Protein AF-A0A7S4NEQ0-F1 (afdb_monomer_lite)

InterPro domains:
  IPR040661 Leucine zipper with capping helix domain [PF18517] (72-124)

Foldseek 3Di:
DVVVVVVVVVVVVVVVVVVVVVVVVVVVVVCVVVDCPPCPSVVVVVVVVVVVVVVVVVVVVCVVCVVVDVVVVVVVVVVVVVVLVVQVVVLVVLVVQLCCCVPPVVDDS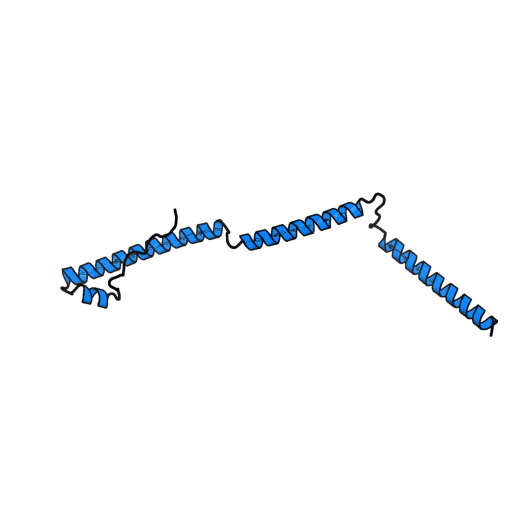VVSCVVSVHDPPDDRDDPPPDD

Structure (mmCIF, N/CA/C/O backbone):
data_AF-A0A7S4NEQ0-F1
#
_entry.id   AF-A0A7S4NEQ0-F1
#
loop_
_atom_site.group_PDB
_atom_site.id
_atom_site.type_symbol
_atom_site.label_atom_id
_atom_site.label_alt_id
_atom_site.label_comp_id
_atom_site.label_asym_id
_atom_site.label_entity_id
_atom_site.label_seq_id
_atom_site.pdbx_PDB_ins_code
_atom_site.Cartn_x
_atom_site.Cartn_y
_atom_site.Cartn_z
_atom_site.occupancy
_atom_site.B_iso_or_equiv
_atom_site.auth_seq_id
_atom_site.auth_comp_id
_atom_site.auth_asym_id
_atom_site.auth_atom_id
_atom_site.pdbx_PDB_model_num
ATOM 1 N N . MET A 1 1 ? 36.476 -29.751 -65.626 1.00 62.59 1 MET A N 1
ATOM 2 C CA . MET A 1 1 ? 36.345 -29.580 -64.156 1.00 62.59 1 MET A CA 1
ATOM 3 C C . MET A 1 1 ? 36.808 -28.211 -63.656 1.00 62.59 1 MET A C 1
ATOM 5 O O . MET A 1 1 ? 36.071 -27.602 -62.896 1.00 62.59 1 MET A O 1
ATOM 9 N N . MET A 1 2 ? 37.981 -27.706 -64.058 1.00 75.69 2 MET A N 1
ATOM 10 C CA . MET A 1 2 ? 38.506 -26.412 -63.577 1.00 75.69 2 MET A CA 1
ATOM 11 C C . MET A 1 2 ? 37.661 -25.198 -64.016 1.00 75.69 2 MET A C 1
ATOM 13 O O . MET A 1 2 ? 37.440 -24.289 -63.227 1.00 75.69 2 MET A O 1
ATOM 17 N N . GLN A 1 3 ? 37.116 -25.234 -65.233 1.00 81.44 3 GLN A N 1
ATOM 18 C CA . GLN A 1 3 ? 36.301 -24.159 -65.816 1.00 81.44 3 GLN A CA 1
ATOM 19 C C . GLN A 1 3 ? 34.911 -24.041 -65.167 1.00 81.44 3 GLN A C 1
ATOM 21 O O . GLN A 1 3 ? 34.500 -22.953 -64.792 1.00 81.44 3 GLN A O 1
ATOM 26 N N . ILE A 1 4 ? 34.259 -25.177 -64.893 1.00 84.75 4 ILE A N 1
ATOM 27 C CA . ILE A 1 4 ? 32.988 -25.235 -64.147 1.00 84.75 4 ILE A CA 1
ATOM 28 C C . ILE A 1 4 ? 33.167 -24.682 -62.728 1.00 84.75 4 ILE A C 1
ATOM 30 O O . ILE A 1 4 ? 32.344 -23.908 -62.254 1.00 84.75 4 ILE A O 1
ATOM 34 N N . LYS A 1 5 ? 34.267 -25.041 -62.048 1.00 88.69 5 LYS A N 1
ATOM 35 C CA . LYS A 1 5 ? 34.585 -24.479 -60.727 1.00 88.69 5 LYS A CA 1
ATOM 36 C C . LYS A 1 5 ? 34.811 -22.968 -60.797 1.00 88.69 5 LYS A C 1
ATOM 38 O O . LYS A 1 5 ? 34.340 -22.259 -59.919 1.00 88.69 5 LYS A O 1
ATOM 43 N N . HIS A 1 6 ? 35.492 -22.485 -61.837 1.00 88.50 6 HIS A N 1
ATOM 44 C CA . HIS A 1 6 ? 35.713 -21.056 -62.054 1.00 88.50 6 HIS A CA 1
ATOM 45 C C . HIS A 1 6 ? 34.391 -20.294 -62.263 1.00 88.50 6 HIS A C 1
ATOM 47 O O . HIS A 1 6 ? 34.145 -19.297 -61.587 1.00 88.50 6 HIS A O 1
ATOM 53 N N . GLU A 1 7 ? 33.497 -20.805 -63.109 1.00 89.62 7 GLU A N 1
ATOM 54 C CA . GLU A 1 7 ? 32.165 -20.225 -63.336 1.00 89.62 7 GLU A CA 1
ATOM 55 C C . GLU A 1 7 ? 31.299 -20.238 -62.069 1.00 89.62 7 GLU A C 1
ATOM 57 O O . GLU A 1 7 ? 30.683 -19.229 -61.731 1.00 89.62 7 GLU A O 1
ATOM 62 N N . GLN A 1 8 ? 31.318 -21.335 -61.304 1.00 90.38 8 GLN A N 1
ATOM 63 C CA . GLN A 1 8 ? 30.637 -21.420 -60.008 1.00 90.38 8 GLN A CA 1
ATOM 64 C C . GLN A 1 8 ? 31.179 -20.396 -59.004 1.00 90.38 8 GLN A C 1
ATOM 66 O O . GLN A 1 8 ? 30.399 -19.752 -58.303 1.00 90.38 8 GLN A O 1
ATOM 71 N N . THR A 1 9 ? 32.501 -20.205 -58.943 1.00 89.25 9 THR A N 1
ATOM 72 C CA . THR A 1 9 ? 33.096 -19.181 -58.073 1.00 89.25 9 THR A CA 1
ATOM 73 C C . THR A 1 9 ? 32.737 -17.763 -58.509 1.00 89.25 9 THR A C 1
ATOM 75 O O . THR A 1 9 ? 32.478 -16.929 -57.648 1.00 89.25 9 THR A O 1
ATOM 78 N N . LEU A 1 10 ? 32.656 -17.482 -59.814 1.00 91.75 10 LEU A N 1
ATOM 79 C CA . LEU A 1 10 ? 32.226 -16.174 -60.318 1.00 91.75 10 LEU A CA 1
ATOM 80 C C . LEU A 1 10 ? 30.758 -15.890 -59.982 1.00 91.75 10 LEU A C 1
ATOM 82 O O . LEU A 1 10 ? 30.448 -14.805 -59.497 1.00 91.75 10 LEU A O 1
ATOM 86 N N . ALA A 1 11 ? 29.874 -16.875 -60.159 1.00 91.56 11 ALA A N 1
ATOM 87 C CA . ALA A 1 11 ? 28.466 -16.753 -59.789 1.00 91.56 11 ALA A CA 1
ATOM 88 C C . ALA A 1 11 ? 28.285 -16.513 -58.279 1.00 91.56 11 ALA A C 1
ATOM 90 O O . ALA A 1 11 ? 27.499 -15.659 -57.874 1.00 91.56 11 ALA A O 1
ATOM 91 N N . ALA A 1 12 ? 29.056 -17.215 -57.443 1.00 92.56 12 ALA A N 1
ATOM 92 C CA . ALA A 1 12 ? 29.039 -17.018 -55.996 1.00 92.56 12 ALA A CA 1
ATOM 93 C C . ALA A 1 12 ? 29.573 -15.637 -55.581 1.00 92.56 12 ALA A C 1
ATOM 95 O O . ALA A 1 12 ? 29.020 -15.015 -54.678 1.00 92.56 12 ALA A O 1
ATOM 96 N N . ILE A 1 13 ? 30.625 -15.136 -56.239 1.00 92.88 13 ILE A N 1
ATOM 97 C CA . ILE A 1 13 ? 31.140 -13.779 -56.009 1.00 92.88 13 ILE A CA 1
ATOM 98 C C . ILE A 1 13 ? 30.062 -12.740 -56.330 1.00 92.88 13 ILE A C 1
ATOM 100 O O . ILE A 1 13 ? 29.901 -11.784 -55.574 1.00 92.88 13 ILE A O 1
ATOM 104 N N . GLU A 1 14 ? 29.315 -12.922 -57.417 1.00 93.00 14 GLU A N 1
ATOM 105 C CA . GLU A 1 14 ? 28.288 -11.965 -57.828 1.00 93.00 14 GLU A CA 1
ATOM 106 C C . GLU A 1 14 ? 27.075 -11.964 -56.882 1.00 93.00 14 GLU A C 1
ATOM 108 O O . GLU A 1 14 ? 26.622 -10.898 -56.464 1.00 93.00 14 GLU A O 1
ATOM 113 N N . ASP A 1 15 ? 26.623 -13.140 -56.437 1.00 93.75 15 ASP A N 1
ATOM 114 C CA . ASP A 1 15 ? 25.592 -13.270 -55.395 1.00 93.75 15 ASP A CA 1
ATOM 115 C C . ASP A 1 15 ? 26.037 -12.641 -54.061 1.00 93.75 15 ASP A C 1
ATOM 117 O O . ASP A 1 15 ? 25.298 -11.877 -53.434 1.00 93.75 15 ASP A O 1
ATOM 121 N N . LEU A 1 16 ? 27.282 -12.893 -53.640 1.00 94.25 16 LEU A N 1
ATOM 122 C CA . LEU A 1 16 ? 27.837 -12.308 -52.419 1.00 94.25 16 LEU A CA 1
ATOM 123 C C . LEU A 1 16 ? 27.969 -10.785 -52.511 1.00 94.25 16 LEU A C 1
ATOM 125 O O . LEU A 1 16 ? 27.674 -10.104 -51.531 1.00 94.25 16 LEU A O 1
ATOM 129 N N . LYS A 1 17 ? 28.352 -10.226 -53.664 1.00 95.12 17 LYS A N 1
ATOM 130 C CA . LYS A 1 17 ? 28.351 -8.768 -53.873 1.00 95.12 17 LYS A CA 1
ATOM 131 C C . LYS A 1 17 ? 26.950 -8.184 -53.728 1.00 95.12 17 LYS A C 1
ATOM 133 O O . LYS A 1 17 ? 26.801 -7.165 -53.056 1.00 95.12 17 LYS A O 1
ATOM 138 N N . GLY A 1 18 ? 25.940 -8.839 -54.306 1.00 94.00 18 GLY A N 1
ATOM 139 C CA . GLY A 1 18 ? 24.539 -8.441 -54.155 1.00 94.00 18 GLY A CA 1
ATOM 140 C C . GLY A 1 18 ? 24.117 -8.403 -52.686 1.00 94.00 18 GLY A C 1
ATOM 141 O O . GLY A 1 18 ? 23.610 -7.389 -52.207 1.00 94.00 18 GLY A O 1
ATOM 142 N N . LYS A 1 19 ? 24.436 -9.460 -51.931 1.00 94.94 19 LYS A N 1
ATOM 143 C CA . LYS A 1 19 ? 24.162 -9.543 -50.486 1.00 94.94 19 LYS A CA 1
ATOM 144 C C . LYS A 1 19 ? 24.913 -8.493 -49.672 1.00 94.94 19 LYS A C 1
ATOM 146 O O . LYS A 1 19 ? 24.348 -7.933 -48.737 1.00 94.94 19 LYS A O 1
ATOM 151 N N . VAL A 1 20 ? 26.169 -8.201 -50.011 1.00 95.88 20 VAL A N 1
ATOM 152 C CA . VAL A 1 20 ? 26.956 -7.148 -49.348 1.00 95.88 20 VAL A CA 1
ATOM 153 C C . VAL A 1 20 ? 26.362 -5.766 -49.620 1.00 95.88 20 VAL A C 1
ATOM 155 O O . VAL A 1 20 ? 26.272 -4.961 -48.695 1.00 95.88 20 VAL A O 1
ATOM 158 N N . ALA A 1 21 ? 25.925 -5.490 -50.851 1.00 95.19 21 ALA A N 1
ATOM 159 C CA . ALA A 1 21 ? 25.277 -4.230 -51.210 1.00 95.19 21 ALA A CA 1
ATOM 160 C C . ALA A 1 21 ? 23.928 -4.055 -50.495 1.00 95.19 21 ALA A C 1
ATOM 162 O O . ALA A 1 21 ? 23.625 -2.985 -49.971 1.00 95.19 21 ALA A O 1
ATOM 163 N N . GLU A 1 22 ? 23.135 -5.120 -50.404 1.00 94.69 22 GLU A N 1
ATOM 164 C CA . GLU A 1 22 ? 21.882 -5.093 -49.655 1.00 94.69 22 GLU A CA 1
ATOM 165 C C . GLU A 1 22 ? 22.124 -4.909 -48.148 1.00 94.69 22 GLU A C 1
ATOM 167 O O . GLU A 1 22 ? 21.478 -4.084 -47.499 1.00 94.69 22 GLU A O 1
ATOM 172 N N . ALA A 1 23 ? 23.086 -5.639 -47.579 1.00 93.38 23 ALA A N 1
ATOM 173 C CA . ALA A 1 23 ? 23.443 -5.525 -46.170 1.00 93.38 23 ALA A CA 1
ATOM 174 C C . ALA A 1 23 ? 23.991 -4.132 -45.824 1.00 93.38 23 ALA A C 1
ATOM 176 O O . ALA A 1 23 ? 23.669 -3.597 -44.763 1.00 93.38 23 ALA A O 1
ATOM 177 N N . SER A 1 24 ? 24.780 -3.519 -46.710 1.00 92.81 24 SER A N 1
ATOM 178 C CA . SER A 1 24 ? 25.305 -2.168 -46.502 1.00 92.81 24 SER A CA 1
ATOM 179 C C . SER A 1 24 ? 24.206 -1.108 -46.589 1.00 92.81 24 SER A C 1
ATOM 181 O O . SER A 1 24 ? 24.172 -0.216 -45.741 1.00 92.81 24 SER A O 1
ATOM 183 N N . ALA A 1 25 ? 23.256 -1.247 -47.520 1.00 94.00 25 ALA A N 1
ATOM 184 C CA . ALA A 1 25 ? 22.084 -0.377 -47.606 1.00 94.00 25 ALA A CA 1
ATOM 185 C C . ALA A 1 25 ? 21.218 -0.467 -46.338 1.00 94.00 25 ALA A C 1
ATOM 187 O O . ALA A 1 25 ? 20.868 0.557 -45.751 1.00 94.00 25 ALA A O 1
ATOM 188 N N . ARG A 1 26 ? 20.947 -1.687 -45.850 1.00 91.88 26 ARG A N 1
ATOM 189 C CA . ARG A 1 26 ? 20.224 -1.914 -44.585 1.00 91.88 26 ARG A CA 1
ATOM 190 C C . ARG A 1 26 ? 20.969 -1.333 -43.381 1.00 91.88 26 ARG A C 1
ATOM 192 O O . ARG A 1 26 ? 20.347 -0.761 -42.491 1.00 91.88 26 ARG A O 1
ATOM 199 N N . LEU A 1 27 ? 22.297 -1.457 -43.345 1.00 89.56 27 LEU A N 1
ATOM 200 C CA . LEU A 1 27 ? 23.119 -0.887 -42.277 1.00 89.56 27 LEU A CA 1
ATOM 201 C C . LEU A 1 27 ? 23.086 0.646 -42.293 1.00 89.56 27 LEU A C 1
ATOM 203 O O . LEU A 1 27 ? 22.993 1.257 -41.230 1.00 89.56 27 LEU A O 1
ATOM 207 N N . ALA A 1 28 ? 23.165 1.264 -43.472 1.00 88.75 28 ALA A N 1
ATOM 208 C CA . ALA A 1 28 ? 23.070 2.713 -43.622 1.00 88.75 28 ALA A CA 1
ATOM 209 C C . ALA A 1 28 ? 21.703 3.226 -43.149 1.00 88.75 28 ALA A C 1
ATOM 211 O O . ALA A 1 28 ? 21.638 4.180 -42.375 1.00 88.75 28 ALA A O 1
ATOM 212 N N . ASP A 1 29 ? 20.625 2.538 -43.529 1.00 90.88 29 ASP A N 1
ATOM 213 C CA . ASP A 1 29 ? 19.271 2.875 -43.091 1.00 90.88 29 ASP A CA 1
ATOM 214 C C . ASP A 1 29 ? 19.092 2.730 -41.570 1.00 90.88 29 ASP A C 1
ATOM 216 O O . ASP A 1 29 ? 18.560 3.622 -40.916 1.00 90.88 29 ASP A O 1
ATOM 220 N N . ALA A 1 30 ? 19.621 1.658 -40.971 1.00 86.25 30 ALA A N 1
ATOM 221 C CA . ALA A 1 30 ? 19.558 1.439 -39.524 1.00 86.25 30 ALA A CA 1
ATOM 222 C C . ALA A 1 30 ? 20.390 2.447 -38.706 1.00 86.25 30 ALA A C 1
ATOM 224 O O . ALA A 1 30 ? 20.058 2.727 -37.547 1.00 86.25 30 ALA A O 1
ATOM 225 N N . LYS A 1 31 ? 21.482 2.965 -39.286 1.00 86.38 31 LYS A N 1
ATOM 226 C CA . LYS A 1 31 ? 22.342 3.992 -38.677 1.00 86.38 31 LYS A CA 1
ATOM 227 C C . LYS A 1 31 ? 21.736 5.388 -38.747 1.00 86.38 31 LYS A C 1
ATOM 229 O O . LYS A 1 31 ? 22.037 6.197 -37.873 1.00 86.38 31 LYS A O 1
ATOM 234 N N . ARG A 1 32 ? 20.877 5.660 -39.731 1.00 86.31 32 ARG A N 1
ATOM 235 C CA . ARG A 1 32 ? 20.194 6.948 -39.887 1.00 86.31 32 ARG A CA 1
ATOM 236 C C . ARG A 1 32 ? 19.425 7.299 -38.608 1.00 86.31 32 ARG A C 1
ATOM 238 O O . ARG A 1 32 ? 18.590 6.526 -38.140 1.00 86.31 32 ARG A O 1
ATOM 245 N N . GLY A 1 33 ? 19.747 8.440 -37.993 1.00 80.50 33 GLY A N 1
ATOM 246 C CA . GLY A 1 33 ? 19.159 8.861 -36.707 1.00 80.50 33 GLY A CA 1
ATOM 247 C C . GLY A 1 33 ? 19.692 8.119 -35.466 1.00 80.50 33 GLY A C 1
ATOM 248 O O . GLY A 1 33 ? 19.225 8.343 -34.345 1.00 80.50 33 GLY A O 1
ATOM 249 N N . ARG A 1 34 ? 20.686 7.238 -35.638 1.00 83.94 34 ARG A N 1
ATOM 250 C CA . ARG A 1 34 ? 21.496 6.634 -34.563 1.00 83.94 34 ARG A CA 1
ATOM 251 C C . ARG A 1 34 ? 22.967 7.023 -34.643 1.00 83.94 34 ARG A C 1
ATOM 253 O O . ARG A 1 34 ? 23.806 6.340 -34.061 1.00 83.94 34 ARG A O 1
ATOM 260 N N . GLU A 1 35 ? 23.251 8.106 -35.349 1.00 83.00 35 GLU A N 1
ATOM 261 C CA . GLU A 1 35 ? 24.573 8.709 -35.416 1.00 83.00 35 GLU A CA 1
ATOM 262 C C . GLU A 1 35 ? 25.044 9.076 -34.002 1.00 83.00 35 GLU A C 1
ATOM 264 O O . GLU A 1 35 ? 24.280 9.603 -33.189 1.00 83.00 35 GLU A O 1
ATOM 269 N N . ASP A 1 36 ? 26.289 8.722 -33.692 1.00 79.50 36 ASP A N 1
ATOM 270 C CA . ASP A 1 36 ? 26.926 8.984 -32.399 1.00 79.50 36 ASP A CA 1
ATOM 271 C C . ASP A 1 36 ? 28.318 9.585 -32.605 1.00 79.50 36 ASP A C 1
ATOM 273 O O . ASP A 1 36 ? 29.324 9.139 -32.050 1.00 79.50 36 ASP A O 1
ATOM 277 N N . GLU A 1 37 ? 28.385 10.586 -33.478 1.00 70.06 37 GLU A N 1
ATOM 278 C CA . GLU A 1 37 ? 29.593 11.375 -33.679 1.00 70.06 37 GLU A CA 1
ATOM 279 C C . GLU A 1 37 ? 29.831 12.213 -32.414 1.00 70.06 37 GLU A C 1
ATOM 281 O O . GLU A 1 37 ? 29.164 13.214 -32.170 1.00 70.06 37 GLU A O 1
ATOM 286 N N . GLY A 1 38 ? 30.737 11.743 -31.552 1.00 78.19 38 GLY A N 1
ATOM 287 C CA . GLY A 1 38 ? 31.079 12.398 -30.282 1.00 78.19 38 GLY A CA 1
ATOM 288 C C . GLY A 1 38 ? 30.629 11.668 -29.008 1.00 78.19 38 GLY A C 1
ATOM 289 O O . GLY A 1 38 ? 30.887 12.165 -27.912 1.00 78.19 38 GLY A O 1
ATOM 290 N N . GLY A 1 39 ? 30.002 10.488 -29.111 1.00 86.56 39 GLY A N 1
ATOM 291 C CA . GLY A 1 39 ? 29.667 9.640 -27.953 1.00 86.56 39 GLY A CA 1
ATOM 292 C C . GLY A 1 39 ? 28.490 10.132 -27.095 1.00 86.56 39 GLY A C 1
ATOM 293 O O . GLY A 1 39 ? 28.245 9.605 -26.007 1.00 86.56 39 GLY A O 1
ATOM 294 N N . GLU A 1 40 ? 27.759 11.152 -27.542 1.00 86.62 40 GLU A N 1
ATOM 295 C CA . GLU A 1 40 ? 26.602 11.723 -26.844 1.00 86.62 40 GLU A CA 1
ATOM 296 C C . GLU A 1 40 ? 25.440 10.729 -26.710 1.00 86.62 40 GLU A C 1
ATOM 298 O O . GLU A 1 40 ? 24.766 10.683 -25.677 1.00 86.62 40 GLU A O 1
ATOM 303 N N . ARG A 1 41 ? 25.207 9.886 -27.722 1.00 88.25 41 ARG A N 1
ATOM 304 C CA . ARG A 1 41 ? 24.184 8.835 -27.666 1.00 88.25 41 ARG A CA 1
ATOM 305 C C . ARG A 1 41 ? 24.580 7.768 -26.653 1.00 88.25 41 ARG A C 1
ATOM 307 O O . ARG A 1 41 ? 23.729 7.368 -25.858 1.00 88.25 41 ARG A O 1
ATOM 314 N N . ALA A 1 42 ? 25.844 7.342 -26.636 1.00 89.38 42 ALA A N 1
ATOM 315 C CA . ALA A 1 42 ? 26.351 6.405 -25.636 1.00 89.38 42 ALA A CA 1
ATOM 316 C C . ALA A 1 42 ? 26.178 6.943 -24.203 1.00 89.38 42 ALA A C 1
ATOM 318 O O . ALA A 1 42 ? 25.658 6.230 -23.344 1.00 89.38 42 ALA A O 1
ATOM 319 N N . LYS A 1 43 ? 26.507 8.221 -23.956 1.00 90.81 43 LYS A N 1
ATOM 320 C CA . LYS A 1 43 ? 26.283 8.874 -22.651 1.00 90.81 43 LYS A CA 1
ATOM 321 C C . LYS A 1 43 ? 24.803 8.914 -22.265 1.00 90.81 43 LYS A C 1
ATOM 323 O O . LYS A 1 43 ? 24.457 8.570 -21.137 1.00 90.81 43 LYS A O 1
ATOM 328 N N . LYS A 1 44 ? 23.914 9.290 -23.193 1.00 90.88 44 LYS A N 1
ATOM 329 C CA . LYS A 1 44 ? 22.460 9.316 -22.949 1.00 90.88 44 LYS A CA 1
ATOM 330 C C . LYS A 1 44 ? 21.904 7.928 -22.639 1.00 90.88 44 LYS A C 1
ATOM 332 O O . LYS A 1 44 ? 21.072 7.804 -21.748 1.00 90.88 44 LYS A O 1
ATOM 337 N N . LEU A 1 45 ? 22.370 6.890 -23.335 1.00 92.12 45 LEU A N 1
ATOM 338 C CA . LEU A 1 45 ? 21.974 5.505 -23.064 1.00 92.12 45 LEU A CA 1
ATOM 339 C C . LEU A 1 45 ? 22.470 5.025 -21.696 1.00 92.12 45 LEU A C 1
ATOM 341 O O . LEU A 1 45 ? 21.707 4.384 -20.977 1.00 92.12 45 LEU A O 1
ATOM 345 N N . ALA A 1 46 ? 23.701 5.373 -21.313 1.00 94.31 46 ALA A N 1
ATOM 346 C CA . ALA A 1 46 ? 24.222 5.072 -19.982 1.00 94.31 46 ALA A CA 1
ATOM 347 C C . ALA A 1 46 ? 23.393 5.765 -18.888 1.00 94.31 46 ALA A C 1
ATOM 349 O O . ALA A 1 46 ? 22.952 5.109 -17.947 1.00 94.31 46 ALA A O 1
ATOM 350 N N . ARG A 1 47 ? 23.088 7.060 -19.059 1.00 94.69 47 ARG A N 1
ATOM 351 C CA . ARG A 1 47 ? 22.252 7.810 -18.111 1.00 94.69 47 ARG A CA 1
ATOM 352 C C . ARG A 1 47 ? 20.823 7.275 -18.042 1.00 94.69 47 ARG A C 1
ATOM 354 O O . ARG A 1 47 ? 20.248 7.216 -16.964 1.00 94.69 47 ARG A O 1
ATOM 361 N N . LEU A 1 48 ? 20.246 6.863 -19.172 1.00 95.50 48 LEU A N 1
ATOM 362 C CA . LEU A 1 48 ? 18.930 6.222 -19.206 1.00 95.50 48 LEU A CA 1
ATOM 363 C C . LEU A 1 48 ? 18.935 4.904 -18.418 1.00 95.50 48 LEU A C 1
ATOM 365 O O . LEU A 1 48 ? 17.996 4.637 -17.673 1.00 95.50 48 LEU A O 1
ATOM 369 N N . ALA A 1 49 ? 19.978 4.087 -18.577 1.00 95.88 49 ALA A N 1
ATOM 370 C CA . ALA A 1 49 ? 20.110 2.825 -17.857 1.00 95.88 49 ALA A CA 1
ATOM 371 C C . ALA A 1 49 ? 20.250 3.045 -16.342 1.00 95.88 49 ALA A C 1
ATOM 373 O O . ALA A 1 49 ? 19.590 2.358 -15.566 1.00 95.88 49 ALA A O 1
ATOM 374 N N . GLU A 1 50 ? 21.053 4.030 -15.935 1.00 96.88 50 GLU A N 1
ATOM 375 C CA . GLU A 1 50 ? 21.212 4.446 -14.538 1.00 96.88 50 GLU A CA 1
ATOM 376 C C . GLU A 1 50 ? 19.884 4.936 -13.942 1.00 96.88 50 GLU A C 1
ATOM 378 O O . GLU A 1 50 ? 19.398 4.352 -12.978 1.00 96.88 50 GLU A O 1
ATOM 383 N N . LEU A 1 51 ? 19.224 5.908 -14.582 1.00 96.25 51 LEU A N 1
ATOM 384 C CA . LEU A 1 51 ? 17.928 6.433 -14.132 1.00 96.25 51 LEU A CA 1
ATOM 385 C C . LEU A 1 51 ? 16.840 5.356 -14.098 1.00 96.25 51 LEU A C 1
ATOM 387 O O . LEU A 1 51 ? 15.993 5.346 -13.209 1.00 96.25 51 LEU A O 1
ATOM 391 N N . SER A 1 52 ? 16.839 4.432 -15.062 1.00 95.31 52 SER A N 1
ATOM 392 C CA . SER A 1 52 ? 15.892 3.317 -15.058 1.00 95.31 52 SER A CA 1
ATOM 393 C C . SER A 1 52 ? 16.145 2.352 -13.904 1.00 95.31 52 SER A C 1
ATOM 395 O O . SER A 1 52 ? 15.195 1.699 -13.470 1.00 95.31 52 SER A O 1
ATOM 397 N N . LYS A 1 53 ? 17.395 2.202 -13.460 1.00 96.56 53 LYS A N 1
ATOM 398 C CA . LYS A 1 53 ? 17.741 1.384 -12.301 1.00 96.56 53 LYS A CA 1
ATOM 399 C C . LYS A 1 53 ? 17.309 2.088 -11.015 1.00 96.56 53 LYS A C 1
ATOM 401 O O . LYS A 1 53 ? 16.553 1.490 -10.259 1.00 96.56 53 LYS A O 1
ATOM 406 N N . GLU A 1 54 ? 17.682 3.356 -10.842 1.00 96.00 54 GLU A N 1
ATOM 407 C CA . GLU A 1 54 ? 17.275 4.184 -9.695 1.00 96.00 54 GLU A CA 1
ATOM 408 C C . GLU A 1 54 ? 15.749 4.217 -9.548 1.00 96.00 54 GLU A C 1
ATOM 410 O O . GLU A 1 54 ? 15.220 3.948 -8.476 1.00 96.00 54 GLU A O 1
ATOM 415 N N . ARG A 1 55 ? 15.018 4.436 -10.651 1.00 95.62 55 ARG A N 1
ATOM 416 C CA . ARG A 1 55 ? 13.549 4.418 -10.649 1.00 95.62 55 ARG A CA 1
ATOM 417 C C . ARG A 1 55 ? 12.987 3.099 -10.125 1.00 95.62 55 ARG A C 1
ATOM 419 O O . ARG A 1 55 ? 12.047 3.124 -9.343 1.00 95.62 55 ARG A O 1
ATOM 426 N N . LYS A 1 56 ? 13.537 1.961 -10.557 1.00 95.44 56 LYS A N 1
ATOM 427 C CA . LYS A 1 56 ? 13.076 0.640 -10.100 1.00 95.44 56 LYS A CA 1
ATOM 428 C C . LYS A 1 56 ? 13.358 0.420 -8.617 1.00 95.44 56 LYS A C 1
ATOM 430 O O . LYS A 1 56 ? 12.533 -0.179 -7.938 1.00 95.44 56 LYS A O 1
ATOM 435 N N . GLU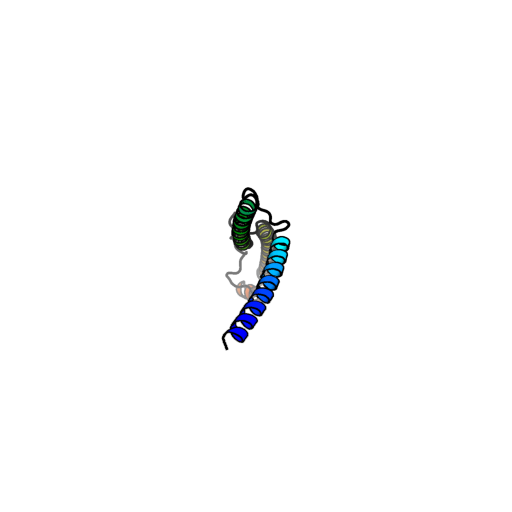 A 1 57 ? 14.505 0.883 -8.129 1.00 94.50 57 GLU A N 1
ATOM 436 C CA . GLU A 1 57 ? 14.867 0.800 -6.711 1.00 94.50 57 GLU A CA 1
ATOM 437 C C . GLU A 1 57 ? 13.929 1.669 -5.860 1.00 94.50 57 GLU A C 1
ATOM 439 O O . GLU A 1 57 ? 13.346 1.167 -4.902 1.00 94.50 57 GLU A O 1
ATOM 444 N N . SER A 1 58 ? 13.678 2.918 -6.268 1.00 92.25 58 SER A N 1
ATOM 445 C CA . SER A 1 58 ? 12.727 3.806 -5.586 1.00 92.25 58 SER A CA 1
ATOM 446 C C . SER A 1 58 ? 11.281 3.307 -5.653 1.00 92.25 58 SER A C 1
ATOM 448 O O . SER A 1 58 ? 10.547 3.444 -4.683 1.00 92.25 58 SER A O 1
ATOM 450 N N . GLU A 1 59 ? 10.845 2.716 -6.769 1.00 91.12 59 GLU A N 1
ATOM 451 C CA . GLU A 1 59 ? 9.509 2.108 -6.873 1.00 91.12 59 GLU A CA 1
ATOM 452 C C . GLU A 1 59 ? 9.362 0.895 -5.941 1.00 91.12 59 GLU A C 1
ATOM 454 O O . GLU A 1 59 ? 8.307 0.721 -5.335 1.00 91.12 59 GLU A O 1
ATOM 459 N N . ALA A 1 60 ? 10.412 0.083 -5.784 1.00 90.00 60 ALA A N 1
ATOM 460 C CA . ALA A 1 60 ? 10.406 -1.041 -4.850 1.00 90.00 60 ALA A CA 1
ATOM 461 C C . ALA A 1 60 ? 10.365 -0.579 -3.383 1.00 90.00 60 ALA A C 1
ATOM 463 O O . ALA A 1 60 ? 9.661 -1.180 -2.573 1.00 90.00 60 ALA A O 1
ATOM 464 N N . GLU A 1 61 ? 11.086 0.494 -3.049 1.00 87.56 61 GLU A N 1
ATOM 465 C CA . GLU A 1 61 ? 11.037 1.118 -1.723 1.00 87.56 61 GLU A CA 1
ATOM 466 C C . GLU A 1 61 ? 9.673 1.767 -1.446 1.00 87.56 61 GLU A C 1
ATOM 468 O O . GLU A 1 61 ? 9.116 1.614 -0.365 1.00 87.56 61 GLU A O 1
ATOM 473 N N . LEU A 1 62 ? 9.073 2.434 -2.434 1.00 85.50 62 LEU A N 1
ATOM 474 C CA . LEU A 1 62 ? 7.724 2.980 -2.288 1.00 85.50 62 LEU A CA 1
ATOM 475 C C . LEU A 1 62 ? 6.679 1.886 -2.062 1.00 85.50 62 LEU A C 1
ATOM 477 O O . LEU A 1 62 ? 5.800 2.064 -1.223 1.00 85.50 62 LEU A O 1
ATOM 481 N N . GLU A 1 63 ? 6.761 0.758 -2.773 1.00 84.75 63 GLU A N 1
ATOM 482 C CA . GLU A 1 63 ? 5.808 -0.338 -2.575 1.00 84.75 63 GLU A CA 1
ATOM 483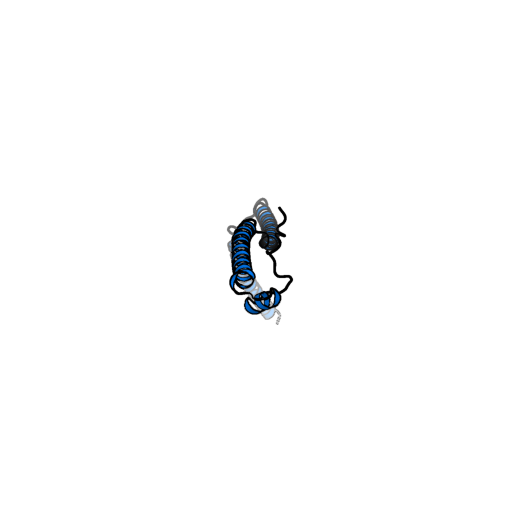 C C . GLU A 1 63 ? 5.980 -0.996 -1.198 1.00 84.75 63 GLU A C 1
ATOM 485 O O . GLU A 1 63 ? 4.979 -1.330 -0.572 1.00 84.75 63 GLU A O 1
ATOM 490 N N . SER A 1 64 ? 7.208 -1.119 -0.676 1.00 81.75 64 SER A N 1
ATOM 491 C CA . SER A 1 64 ? 7.419 -1.629 0.690 1.00 81.75 64 SER A CA 1
ATOM 492 C C . SER A 1 64 ? 6.932 -0.656 1.769 1.00 81.75 64 SER A C 1
ATOM 494 O O . SER A 1 64 ? 6.495 -1.082 2.836 1.00 81.75 64 SER A O 1
ATOM 496 N N . LEU A 1 65 ? 6.964 0.650 1.494 1.00 78.06 65 LEU A N 1
ATOM 497 C CA . LEU A 1 65 ? 6.489 1.694 2.404 1.00 78.06 65 LEU A CA 1
ATOM 498 C C . LEU A 1 65 ? 4.990 1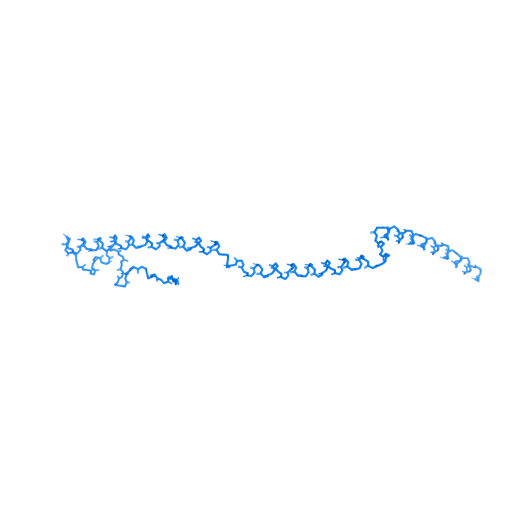.984 2.288 1.00 78.06 65 LEU A C 1
ATOM 500 O O . LEU A 1 65 ? 4.442 2.681 3.138 1.00 78.06 65 LEU A O 1
ATOM 504 N N . LYS A 1 66 ? 4.310 1.444 1.278 1.00 74.88 66 LYS A N 1
ATOM 505 C CA . LYS A 1 66 ? 2.884 1.679 1.013 1.00 74.88 66 LYS A CA 1
ATOM 506 C C . LYS A 1 66 ? 1.963 1.193 2.130 1.00 74.88 66 LYS A C 1
ATOM 508 O O . LYS A 1 66 ? 0.900 1.767 2.334 1.00 74.88 66 LYS A O 1
ATOM 513 N N . GLU A 1 67 ? 2.378 0.169 2.872 1.00 66.31 67 GLU A N 1
ATOM 514 C CA . GLU A 1 67 ? 1.663 -0.285 4.073 1.00 66.31 67 GLU A CA 1
ATOM 515 C C . GLU A 1 67 ? 1.689 0.763 5.202 1.00 66.31 67 GLU A C 1
ATOM 517 O O . GLU A 1 67 ? 0.834 0.738 6.082 1.00 66.31 67 GLU A O 1
ATOM 522 N N . ASN A 1 68 ? 2.621 1.720 5.145 1.00 71.50 68 ASN A N 1
ATOM 523 C CA . ASN A 1 68 ? 2.779 2.812 6.104 1.00 71.50 68 ASN A CA 1
ATOM 524 C C . ASN A 1 68 ? 2.289 4.156 5.542 1.00 71.50 68 ASN A C 1
ATOM 526 O O . ASN A 1 68 ? 2.865 5.195 5.870 1.00 71.50 68 ASN A O 1
ATOM 530 N N . ASP A 1 69 ? 1.265 4.162 4.681 1.00 79.62 69 ASP A N 1
ATOM 531 C CA . ASP A 1 69 ? 0.668 5.412 4.202 1.00 79.62 69 ASP A CA 1
ATOM 532 C C . ASP A 1 69 ? 0.137 6.229 5.402 1.00 79.62 69 ASP A C 1
ATOM 534 O O . ASP A 1 69 ? -0.810 5.794 6.071 1.00 79.62 69 ASP A O 1
ATOM 538 N N . PRO A 1 70 ? 0.711 7.417 5.691 1.00 82.38 70 PRO A N 1
ATOM 539 C CA . PRO A 1 70 ? 0.286 8.239 6.819 1.00 82.38 70 PRO A CA 1
ATOM 540 C C . PRO A 1 70 ? -1.193 8.612 6.748 1.00 82.38 70 PRO A C 1
ATOM 542 O O . PRO A 1 70 ? -1.835 8.774 7.785 1.00 82.38 70 PRO A O 1
ATOM 545 N N . GLN A 1 71 ? -1.747 8.738 5.538 1.00 83.38 71 GLN A N 1
ATOM 546 C CA . GLN A 1 71 ? -3.156 9.059 5.359 1.00 83.38 71 GLN A CA 1
ATOM 547 C C . GLN A 1 71 ? -4.046 7.874 5.751 1.00 83.38 71 GLN A C 1
ATOM 549 O O . GLN A 1 71 ? -5.014 8.061 6.487 1.00 83.38 71 GLN A O 1
ATOM 554 N N . ALA A 1 72 ? -3.687 6.658 5.329 1.00 84.12 72 ALA A N 1
ATOM 555 C CA . ALA A 1 72 ? -4.403 5.443 5.711 1.00 84.12 72 ALA A CA 1
ATOM 556 C C . ALA A 1 72 ? -4.353 5.204 7.230 1.00 84.12 72 ALA A C 1
ATOM 558 O O . ALA A 1 72 ? -5.369 4.855 7.829 1.00 84.12 72 ALA A O 1
ATOM 559 N N . LEU A 1 73 ? -3.202 5.455 7.866 1.00 85.44 73 LEU A N 1
ATOM 560 C CA . LEU A 1 73 ? -3.061 5.383 9.324 1.00 85.44 73 LEU A CA 1
ATOM 561 C C . LEU A 1 73 ? -3.931 6.428 10.035 1.00 85.44 73 LEU A C 1
ATOM 563 O O . LEU A 1 73 ? -4.660 6.084 10.961 1.00 85.44 73 LEU A O 1
ATOM 567 N N . ALA A 1 74 ? -3.922 7.680 9.571 1.00 87.00 74 ALA A N 1
ATOM 568 C CA . ALA A 1 74 ? -4.735 8.742 10.160 1.00 87.00 74 ALA A CA 1
ATOM 569 C C . ALA A 1 74 ? -6.245 8.473 10.033 1.00 87.00 74 ALA A C 1
ATOM 571 O O . ALA A 1 74 ? -7.023 8.844 10.915 1.00 87.00 74 ALA A O 1
ATOM 572 N N . ASP A 1 75 ? -6.683 7.852 8.939 1.00 88.81 75 ASP A N 1
ATOM 573 C CA . ASP A 1 75 ? -8.086 7.487 8.757 1.00 88.81 75 ASP A CA 1
ATOM 574 C C . ASP A 1 75 ? -8.468 6.282 9.629 1.00 88.81 75 ASP A C 1
ATOM 576 O O . ASP A 1 75 ? -9.507 6.326 10.293 1.00 88.81 75 ASP A O 1
ATOM 580 N N . LEU A 1 76 ? -7.584 5.286 9.757 1.00 88.44 76 LEU A N 1
ATOM 581 C CA . LEU A 1 76 ? -7.758 4.175 10.694 1.00 88.44 76 LEU A CA 1
ATOM 582 C C . LEU A 1 76 ? -7.839 4.657 12.153 1.00 88.44 76 LEU A C 1
ATOM 584 O O . LEU A 1 76 ? -8.679 4.179 12.911 1.00 88.44 76 LEU A O 1
ATOM 588 N N . GLU A 1 77 ? -7.017 5.629 12.553 1.00 88.62 77 GLU A N 1
ATOM 589 C CA . GLU A 1 77 ? -7.057 6.227 13.895 1.00 88.62 77 GLU A CA 1
ATOM 590 C C . GLU A 1 77 ? -8.385 6.941 14.181 1.00 88.62 77 GLU A C 1
ATOM 592 O O . GLU A 1 77 ? -8.951 6.807 15.271 1.00 88.62 77 GLU A O 1
ATOM 597 N N . LYS A 1 78 ? -8.920 7.687 13.205 1.00 90.12 78 LYS A N 1
ATOM 598 C CA . LYS A 1 78 ? -10.232 8.342 13.341 1.00 90.12 78 LYS A CA 1
ATOM 599 C C . LYS A 1 78 ? -11.354 7.319 13.476 1.00 90.12 78 LYS A C 1
ATOM 601 O O . LYS A 1 78 ? -12.235 7.495 14.319 1.00 90.12 78 LYS A O 1
ATOM 606 N N . GLU A 1 79 ? -11.334 6.270 12.656 1.00 91.25 79 GLU A N 1
ATOM 607 C CA . GLU A 1 79 ? -12.315 5.187 12.731 1.00 91.25 79 GLU A CA 1
ATOM 608 C C . GLU A 1 79 ? -12.224 4.449 14.065 1.00 91.25 79 GLU A C 1
ATOM 610 O O . GLU A 1 79 ? -13.247 4.240 14.720 1.00 91.25 79 GLU A O 1
ATOM 615 N N . LEU A 1 80 ? -11.009 4.132 14.517 1.00 90.62 80 LEU A N 1
ATOM 616 C CA . LEU A 1 80 ? -10.772 3.496 15.808 1.00 90.62 80 LEU A CA 1
ATOM 617 C C . LEU A 1 80 ? -11.353 4.337 16.944 1.00 90.62 80 LEU A C 1
ATOM 619 O O . LEU A 1 80 ? -12.077 3.808 17.782 1.00 90.62 80 LEU A O 1
ATOM 623 N N . LYS A 1 81 ? -11.119 5.654 16.937 1.00 89.88 81 LYS A N 1
ATOM 624 C CA . LYS A 1 81 ? -11.695 6.563 17.933 1.00 89.88 81 LYS A CA 1
ATOM 625 C C . LYS A 1 81 ? -13.225 6.514 17.938 1.00 89.88 81 LYS A C 1
ATOM 627 O O . LYS A 1 81 ? -13.825 6.380 19.003 1.00 89.88 81 LYS A O 1
ATOM 632 N N . LEU A 1 82 ? -13.856 6.579 16.765 1.00 91.44 82 LEU A N 1
ATOM 633 C CA . LEU A 1 82 ? -15.314 6.503 16.638 1.00 91.44 82 LEU A CA 1
ATOM 634 C C . LEU A 1 82 ? -15.863 5.169 17.175 1.00 91.44 82 LEU A C 1
ATOM 636 O O . LEU A 1 82 ? -16.867 5.146 17.890 1.00 91.44 82 LEU A O 1
ATOM 640 N N . VAL A 1 83 ? -15.202 4.057 16.849 1.00 92.62 83 VAL A N 1
ATOM 641 C CA . VAL A 1 83 ? -15.599 2.716 17.298 1.00 92.62 83 VAL A CA 1
ATOM 642 C C . VAL A 1 83 ? -15.411 2.562 18.807 1.00 92.62 83 VAL A C 1
ATOM 644 O O . VAL A 1 83 ? -16.310 2.041 19.469 1.00 92.62 83 VAL A O 1
ATOM 647 N N . THR A 1 84 ? -14.310 3.058 19.372 1.00 91.38 84 THR A N 1
ATOM 648 C CA . THR A 1 84 ? -14.058 3.039 20.820 1.00 91.38 84 THR A CA 1
ATOM 649 C C . THR A 1 84 ? -15.090 3.873 21.576 1.00 91.38 84 THR A C 1
ATOM 651 O O . THR A 1 84 ? -15.673 3.396 22.548 1.00 91.38 84 THR A O 1
ATOM 654 N N . GLU A 1 85 ? -15.404 5.084 21.109 1.00 91.75 85 GLU A N 1
ATOM 655 C CA . GLU A 1 85 ? -16.458 5.918 21.702 1.00 91.75 85 GLU A CA 1
ATOM 656 C C . GLU A 1 85 ? -17.830 5.225 21.641 1.00 91.75 85 GLU A C 1
ATOM 658 O O . GLU A 1 85 ? -18.588 5.225 22.617 1.00 91.75 85 GLU A O 1
ATOM 663 N N . ALA A 1 86 ? -18.146 4.579 20.514 1.00 94.06 86 ALA A N 1
ATOM 664 C CA . ALA A 1 86 ? -19.377 3.812 20.367 1.00 94.06 86 ALA A CA 1
ATOM 665 C C . ALA A 1 86 ? -19.423 2.605 21.317 1.00 94.06 86 ALA A C 1
ATOM 667 O O . ALA A 1 86 ? -20.469 2.357 21.925 1.00 94.06 86 ALA A O 1
ATOM 668 N N . ALA A 1 87 ? -18.313 1.881 21.467 1.00 94.19 87 ALA A N 1
ATOM 669 C CA . ALA A 1 87 ? -18.184 0.764 22.395 1.00 94.19 87 ALA A CA 1
ATOM 670 C C . ALA A 1 87 ? -18.368 1.226 23.847 1.00 94.19 87 ALA A C 1
ATOM 672 O O . ALA A 1 87 ? -19.197 0.655 24.552 1.00 94.19 87 ALA A O 1
ATOM 673 N N . ASN A 1 88 ? -17.714 2.320 24.253 1.00 92.44 88 ASN A N 1
ATOM 674 C CA . ASN A 1 88 ? -17.870 2.919 25.583 1.00 92.44 88 ASN A CA 1
ATOM 675 C C . ASN A 1 88 ? -19.334 3.262 25.884 1.00 92.44 88 ASN A C 1
ATOM 677 O O . ASN A 1 88 ? -19.861 2.885 26.930 1.00 92.44 88 ASN A O 1
ATOM 681 N N . ARG A 1 89 ? -20.036 3.882 24.927 1.00 96.00 89 ARG A N 1
ATOM 682 C CA . ARG A 1 89 ? -21.463 4.205 25.071 1.00 96.00 89 ARG A CA 1
ATOM 683 C C . ARG A 1 89 ? -22.333 2.957 25.250 1.00 96.00 89 ARG A C 1
ATOM 685 O O . ARG A 1 89 ? -23.298 2.971 26.013 1.00 96.00 89 ARG A O 1
ATOM 692 N N . TRP A 1 90 ? -22.041 1.876 24.531 1.00 95.75 90 TRP A N 1
ATOM 693 C CA . TRP A 1 90 ? -22.776 0.622 24.706 1.00 95.75 90 TRP A CA 1
ATOM 694 C C . TRP A 1 90 ? -22.450 -0.056 26.039 1.00 95.75 90 TRP A C 1
ATOM 696 O O . TRP A 1 90 ? -23.367 -0.568 26.683 1.00 95.75 90 TRP A O 1
ATOM 706 N N . THR A 1 91 ? -21.203 0.016 26.503 1.00 95.25 91 THR A N 1
ATOM 707 C CA . THR A 1 91 ? -20.793 -0.427 27.842 1.00 95.25 91 THR A CA 1
ATOM 708 C C . THR A 1 91 ? -21.548 0.335 28.939 1.00 95.25 91 THR A C 1
ATOM 710 O O . THR A 1 91 ? -22.136 -0.296 29.822 1.00 95.25 91 THR A O 1
ATOM 713 N N . ASP A 1 92 ? -21.665 1.665 28.833 1.00 96.00 92 ASP A N 1
ATOM 714 C CA . ASP A 1 92 ? -22.474 2.497 29.741 1.00 96.00 92 ASP A CA 1
ATOM 715 C C . ASP A 1 92 ? -23.940 2.054 29.784 1.00 96.00 92 ASP A C 1
ATOM 717 O O . ASP A 1 92 ? -24.550 1.927 30.855 1.00 96.00 92 ASP A O 1
ATOM 721 N N . ASN A 1 93 ? -24.520 1.799 28.608 1.00 96.62 93 ASN A N 1
ATOM 722 C CA . ASN A 1 93 ? -25.900 1.342 28.486 1.00 96.62 93 ASN A CA 1
ATOM 723 C C . ASN A 1 93 ? -26.092 -0.018 29.170 1.00 96.62 93 ASN A C 1
ATOM 725 O O . ASN A 1 93 ? -27.046 -0.201 29.930 1.00 96.62 93 ASN A O 1
ATOM 729 N N . ILE A 1 94 ? -25.169 -0.958 28.959 1.00 95.81 94 ILE A N 1
ATOM 730 C CA . ILE A 1 94 ? -25.198 -2.286 29.581 1.00 95.81 94 ILE A CA 1
ATOM 731 C C . ILE A 1 94 ? -25.101 -2.172 31.108 1.00 95.81 94 ILE A C 1
ATOM 733 O O . ILE A 1 94 ? -25.899 -2.789 31.825 1.00 95.81 94 ILE A O 1
ATOM 737 N N . PHE A 1 95 ? -24.190 -1.348 31.634 1.00 95.00 95 PHE A N 1
ATOM 738 C CA . PHE A 1 95 ? -24.080 -1.128 33.078 1.00 95.00 95 PHE A CA 1
ATOM 739 C C . PHE A 1 95 ? -25.305 -0.424 33.664 1.00 95.00 95 PHE A C 1
ATOM 741 O O . PHE A 1 95 ? -25.752 -0.769 34.764 1.00 95.00 95 PHE A O 1
ATOM 748 N N . SER A 1 96 ? -25.918 0.488 32.913 1.00 95.75 96 SER A N 1
ATOM 749 C CA . SER A 1 96 ? -27.184 1.122 33.288 1.00 95.75 96 SER A CA 1
ATOM 750 C C . SER A 1 96 ? -28.315 0.094 33.386 1.00 95.75 96 SER A C 1
ATOM 752 O O . SER A 1 96 ? -29.031 0.056 34.393 1.00 95.75 96 SER A O 1
ATOM 754 N N . CYS A 1 97 ? -28.430 -0.813 32.411 1.00 94.44 97 CYS A N 1
ATOM 755 C CA . CYS A 1 97 ? -29.375 -1.929 32.458 1.00 94.44 97 CYS A CA 1
ATOM 756 C C . CYS A 1 97 ? -29.107 -2.854 33.656 1.00 94.44 97 CYS A C 1
ATOM 758 O O . CYS A 1 97 ? -30.040 -3.194 34.389 1.00 94.44 97 CYS A O 1
ATOM 760 N N . LYS A 1 98 ? -27.842 -3.207 33.924 1.00 93.56 98 LYS A N 1
ATOM 761 C CA . LYS A 1 98 ? -27.444 -4.025 35.086 1.00 93.56 98 LYS A CA 1
ATOM 762 C C . LYS A 1 98 ? -27.834 -3.358 36.409 1.00 93.56 98 LYS A C 1
ATOM 764 O O . LYS A 1 98 ? -28.386 -4.004 37.304 1.00 93.56 98 LYS A O 1
ATOM 769 N N . SER A 1 99 ? -27.593 -2.053 36.530 1.00 94.31 99 SER A N 1
ATOM 770 C CA . SER A 1 99 ? -27.961 -1.245 37.699 1.00 94.31 99 SER A CA 1
ATOM 771 C C . SER A 1 99 ? -29.480 -1.213 37.901 1.00 94.31 99 SER A C 1
ATOM 773 O O . SER A 1 99 ? -29.959 -1.397 39.019 1.00 94.31 99 SER A O 1
ATOM 775 N N . TYR A 1 100 ? -30.262 -1.068 36.827 1.00 95.69 100 TYR A N 1
ATOM 776 C CA . TYR A 1 100 ? -31.723 -1.123 36.899 1.00 95.69 100 TYR A CA 1
ATOM 777 C C . TYR A 1 100 ? -32.235 -2.503 37.344 1.00 95.69 100 TYR A C 1
ATOM 779 O O . TYR A 1 100 ? -33.064 -2.586 38.254 1.00 95.69 100 TYR A O 1
ATOM 787 N N . LEU A 1 101 ? -31.720 -3.590 36.758 1.00 93.88 101 LEU A N 1
ATOM 788 C CA . LEU A 1 101 ? -32.122 -4.956 37.114 1.00 93.88 101 LEU A CA 1
ATOM 789 C C . LEU A 1 101 ? -31.832 -5.275 38.586 1.00 93.88 101 LEU A C 1
ATOM 791 O O . LEU A 1 101 ? -32.687 -5.817 39.285 1.00 93.88 101 LEU A O 1
ATOM 795 N N . THR A 1 102 ? -30.664 -4.879 39.084 1.00 93.56 102 THR A N 1
ATOM 796 C CA . THR A 1 102 ? -30.278 -5.139 40.478 1.00 93.56 102 THR A CA 1
ATOM 797 C C . THR A 1 102 ? -31.024 -4.241 41.468 1.00 93.56 102 THR A C 1
ATOM 799 O O . THR A 1 102 ? -31.610 -4.737 42.427 1.00 93.56 102 THR A O 1
ATOM 802 N N . LYS A 1 103 ? -31.083 -2.923 41.228 1.00 94.19 103 LYS A N 1
ATOM 803 C CA . LYS A 1 103 ? -31.650 -1.956 42.190 1.00 94.19 103 LYS A CA 1
ATOM 804 C C . LYS A 1 103 ? -33.173 -1.850 42.155 1.00 94.19 103 LYS A C 1
ATOM 806 O O . LYS A 1 103 ? -33.776 -1.556 43.182 1.00 94.19 103 LYS A O 1
ATOM 811 N N . LYS A 1 104 ? -33.803 -1.990 40.984 1.00 94.44 104 LYS A N 1
ATOM 812 C CA . LYS A 1 104 ? -35.253 -1.760 40.814 1.00 94.44 104 LYS A CA 1
ATOM 813 C C . LYS A 1 104 ? -36.056 -3.040 40.653 1.00 94.44 104 LYS A C 1
ATOM 815 O O . LYS A 1 104 ? -37.239 -3.042 40.973 1.00 94.44 104 LYS A O 1
ATOM 820 N N . ARG A 1 105 ? -35.442 -4.109 40.145 1.00 90.75 105 ARG A N 1
ATOM 821 C CA . ARG A 1 105 ? -36.118 -5.391 39.904 1.00 90.75 105 ARG A CA 1
ATOM 822 C C . ARG A 1 105 ? -35.700 -6.500 40.873 1.00 90.75 105 ARG A C 1
ATOM 824 O O . ARG A 1 105 ? -36.308 -7.560 40.838 1.00 90.75 105 ARG A O 1
ATOM 831 N N . GLY A 1 106 ? -34.725 -6.248 41.751 1.00 90.50 106 GLY A N 1
ATOM 832 C CA . GLY A 1 106 ? -34.329 -7.171 42.819 1.00 90.50 106 GLY A CA 1
ATOM 833 C C . GLY A 1 106 ? -33.528 -8.389 42.352 1.00 90.50 106 GLY A C 1
ATOM 834 O O . GLY A 1 106 ? -33.386 -9.339 43.115 1.00 90.50 106 GLY A O 1
ATOM 835 N N . PHE A 1 107 ? -33.004 -8.381 41.121 1.00 91.00 107 PHE A N 1
ATOM 836 C CA . PHE A 1 107 ? -32.137 -9.457 40.638 1.00 91.00 107 PHE A CA 1
ATOM 837 C C . PHE A 1 107 ? -30.787 -9.440 41.357 1.00 91.00 107 PHE A C 1
ATOM 839 O O . PHE A 1 107 ? -30.241 -8.374 41.657 1.00 91.00 107 PHE A O 1
ATOM 846 N N . SER A 1 108 ? -30.191 -10.617 41.559 1.00 91.94 108 SER A N 1
ATOM 847 C CA . SER A 1 108 ? -28.792 -10.682 41.981 1.00 91.94 108 SER A CA 1
ATOM 848 C C . SER A 1 108 ? -27.864 -10.200 40.858 1.00 91.94 108 SER A C 1
ATOM 850 O O . SER A 1 108 ? -28.170 -10.316 39.669 1.00 91.94 108 SER A O 1
ATOM 852 N N . SER A 1 109 ? -26.684 -9.688 41.222 1.00 88.12 109 SER A N 1
ATOM 853 C CA . SER A 1 109 ? -25.685 -9.228 40.242 1.00 88.12 109 SER A CA 1
ATOM 854 C C . SER A 1 109 ? -25.314 -10.328 39.233 1.00 88.12 109 SER A C 1
ATOM 856 O O . SER A 1 109 ? -25.212 -10.067 38.036 1.00 88.12 109 SER A O 1
ATOM 858 N N . LYS A 1 110 ? -25.203 -11.582 39.697 1.00 91.62 110 LYS A N 1
ATOM 859 C CA . LYS A 1 110 ? -24.879 -12.746 38.860 1.00 91.62 110 LYS A CA 1
ATOM 860 C C . LYS A 1 110 ? -25.987 -13.067 37.853 1.00 91.62 110 LYS A C 1
ATOM 862 O O . LYS A 1 110 ? -25.696 -13.374 36.699 1.00 91.62 110 LYS A O 1
ATOM 867 N N . GLU A 1 111 ? -27.251 -12.979 38.263 1.00 91.56 111 GLU A N 1
ATOM 868 C CA . GLU A 1 111 ? -28.390 -13.184 37.361 1.00 91.56 111 GLU A CA 1
ATOM 869 C C . GLU A 1 111 ? -28.515 -12.057 36.339 1.00 91.56 111 GLU A C 1
ATOM 871 O O . GLU A 1 111 ? -28.743 -12.342 35.167 1.00 91.56 111 GLU A O 1
ATOM 876 N N . ALA A 1 112 ? -28.307 -10.803 36.753 1.00 92.12 112 ALA A N 1
ATOM 877 C CA . ALA A 1 112 ? -28.306 -9.658 35.846 1.00 92.12 112 ALA A CA 1
ATOM 878 C C . ALA A 1 112 ? -27.195 -9.773 34.786 1.00 92.12 112 ALA A C 1
ATOM 880 O O . ALA A 1 112 ? -27.469 -9.565 33.606 1.00 92.12 112 ALA A O 1
ATOM 881 N N . CYS A 1 113 ? -25.976 -10.174 35.174 1.00 92.00 113 CYS A N 1
ATOM 882 C CA . CYS A 1 113 ? -24.894 -10.449 34.222 1.00 92.00 113 CYS A CA 1
ATOM 883 C C . CYS A 1 113 ? -25.266 -11.561 33.232 1.00 92.00 113 CYS A C 1
ATOM 885 O O . CYS A 1 113 ? -25.083 -11.396 32.030 1.00 92.00 113 CYS A O 1
ATOM 887 N N . ARG A 1 114 ? -25.853 -12.664 33.720 1.00 93.38 114 ARG A N 1
ATOM 888 C CA . ARG A 1 114 ? -26.307 -13.775 32.869 1.00 93.38 114 ARG A CA 1
ATOM 889 C C . ARG A 1 114 ? -27.381 -13.342 31.865 1.00 93.38 114 ARG A C 1
ATOM 891 O O . ARG A 1 114 ? -27.328 -13.777 30.723 1.00 93.38 114 ARG A O 1
ATOM 898 N N . ILE A 1 115 ? -28.338 -12.504 32.274 1.00 92.62 115 ILE A N 1
ATOM 899 C CA . ILE A 1 115 ? -29.403 -11.987 31.393 1.00 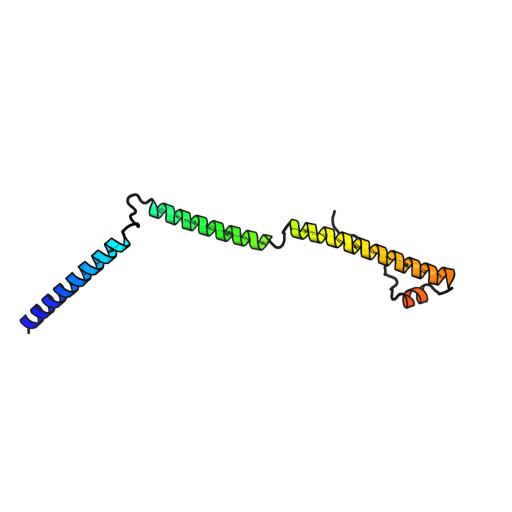92.62 115 ILE A CA 1
ATOM 900 C C . ILE A 1 115 ? -28.825 -11.069 30.311 1.00 92.62 115 ILE A C 1
ATOM 902 O O . ILE A 1 115 ? -29.240 -11.145 29.160 1.00 92.62 115 ILE A O 1
ATOM 906 N N . LEU A 1 116 ? -27.874 -10.209 30.680 1.00 92.81 116 LEU A N 1
ATOM 907 C CA . LEU A 1 116 ? -27.231 -9.269 29.759 1.00 92.81 116 LEU A CA 1
ATOM 908 C C . LEU A 1 116 ? -26.127 -9.914 28.907 1.00 92.81 116 LEU A C 1
ATOM 910 O O . LEU A 1 116 ? -25.580 -9.250 28.036 1.00 92.81 116 LEU A O 1
ATOM 914 N N . GLY A 1 117 ? -25.796 -11.187 29.149 1.00 93.88 117 GLY A N 1
ATOM 915 C CA . GLY A 1 117 ? -24.764 -11.909 28.407 1.00 93.88 117 GLY A CA 1
ATOM 916 C C . GLY A 1 117 ? -23.338 -11.420 28.677 1.00 93.88 117 GLY A C 1
ATOM 917 O O . GLY A 1 117 ? -22.474 -11.598 27.826 1.00 93.88 117 GLY A O 1
ATOM 918 N N . ILE A 1 118 ? -23.084 -10.807 29.838 1.00 93.31 118 ILE A N 1
ATOM 919 C CA . ILE A 1 118 ? -21.767 -10.262 30.202 1.00 93.31 118 ILE A CA 1
ATOM 920 C C . ILE A 1 118 ? -21.047 -11.136 31.233 1.00 93.31 118 ILE A C 1
ATOM 922 O O . ILE A 1 118 ? -21.675 -11.703 32.134 1.00 93.31 118 ILE A O 1
ATOM 926 N N . SER A 1 119 ? -19.719 -11.224 31.113 1.00 91.75 119 SER A N 1
ATOM 927 C CA . SER A 1 119 ? -18.860 -11.899 32.092 1.00 91.75 119 SER A CA 1
ATOM 928 C C . SER A 1 119 ? -18.506 -10.977 33.270 1.00 91.75 119 SER A C 1
ATOM 930 O O . SER A 1 119 ? -18.956 -9.830 33.340 1.00 91.75 119 SER A O 1
ATOM 932 N N . ALA A 1 120 ? -17.747 -11.491 34.242 1.00 85.50 120 ALA A N 1
ATOM 933 C CA . ALA A 1 120 ? -17.290 -10.694 35.383 1.00 85.50 120 ALA A CA 1
ATOM 934 C C . ALA A 1 120 ? -16.166 -9.715 34.999 1.00 85.50 120 ALA A C 1
ATOM 936 O O . ALA A 1 120 ? -15.992 -8.700 35.663 1.00 85.50 120 ALA A O 1
ATOM 937 N N . GLU A 1 121 ? -15.455 -10.021 33.918 1.00 88.44 121 GLU A N 1
ATOM 938 C CA . GLU A 1 121 ? -14.333 -9.277 33.346 1.00 88.44 121 GLU A CA 1
ATOM 939 C C . GLU A 1 121 ? -14.781 -8.275 32.270 1.00 88.44 121 GLU A C 1
ATOM 941 O O . GLU A 1 121 ? -13.945 -7.622 31.655 1.00 88.44 121 GLU A O 1
ATOM 946 N N . PHE A 1 122 ? -16.087 -8.175 32.000 1.00 91.56 122 PHE A N 1
ATOM 947 C CA . PHE A 1 122 ? -16.618 -7.212 31.042 1.00 91.56 122 PHE A CA 1
ATOM 948 C C . PHE A 1 122 ? -16.425 -5.787 31.565 1.00 91.56 122 PHE A C 1
ATOM 950 O O . PHE A 1 122 ? -17.011 -5.415 32.586 1.00 91.56 122 PHE A O 1
ATOM 957 N N . ASP A 1 123 ? -15.642 -5.000 30.835 1.00 92.00 123 ASP A N 1
ATOM 958 C CA . ASP A 1 123 ? -15.309 -3.618 31.165 1.00 92.00 123 ASP A CA 1
ATOM 959 C C . ASP A 1 123 ? -15.157 -2.776 29.885 1.00 92.00 123 ASP A C 1
ATOM 961 O O . ASP A 1 123 ? -15.345 -3.273 28.768 1.00 92.00 123 ASP A O 1
ATOM 965 N N . TYR A 1 124 ? -14.847 -1.490 30.038 1.00 91.69 124 TYR A N 1
ATOM 966 C CA . TYR A 1 124 ? -14.536 -0.613 28.914 1.00 91.69 124 TYR A CA 1
ATOM 967 C C . TYR A 1 124 ? -13.326 -1.136 28.119 1.00 91.69 124 TYR A C 1
ATOM 969 O O . TYR A 1 124 ? -12.368 -1.639 28.712 1.00 91.69 124 TYR A O 1
ATOM 977 N N . PRO A 1 125 ? -13.337 -1.012 26.780 1.00 86.06 125 PRO A N 1
ATOM 978 C CA . PRO A 1 125 ? -12.162 -1.300 25.967 1.00 86.06 125 PRO A CA 1
ATOM 979 C C . PRO A 1 125 ? -10.977 -0.437 26.427 1.00 86.06 125 PRO A C 1
ATOM 981 O O . PRO A 1 125 ? -11.076 0.786 26.496 1.00 86.06 125 PRO A O 1
ATOM 984 N N . GLU A 1 126 ? -9.857 -1.078 26.772 1.00 74.00 126 GLU A N 1
ATOM 985 C CA . GLU A 1 126 ? -8.640 -0.382 27.200 1.00 74.00 126 GLU A CA 1
ATOM 986 C C . GLU A 1 126 ? -8.088 0.478 26.048 1.00 74.00 126 GLU A C 1
ATOM 988 O O . GLU A 1 126 ? -7.760 -0.047 24.981 1.00 74.00 126 GLU A O 1
ATOM 993 N N . ASP A 1 127 ? -7.930 1.788 26.273 1.00 64.38 127 ASP A N 1
ATOM 994 C CA . ASP A 1 127 ? -7.252 2.707 25.348 1.00 64.38 127 ASP A CA 1
ATOM 995 C C . ASP A 1 127 ? -5.747 2.388 25.314 1.00 64.38 127 ASP A C 1
ATOM 997 O O . ASP A 1 127 ? -4.930 2.994 26.006 1.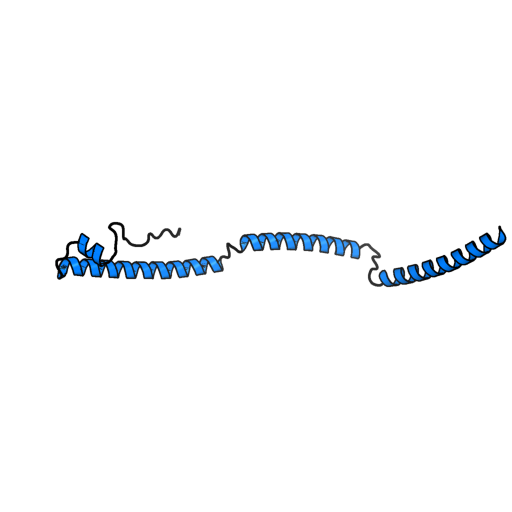00 64.38 127 ASP A O 1
ATOM 1001 N N . LYS A 1 128 ? -5.361 1.392 24.512 1.00 55.16 128 LYS A N 1
ATOM 1002 C CA . LYS A 1 128 ? -3.954 1.055 24.233 1.00 55.16 128 LYS A CA 1
ATOM 1003 C C . LYS A 1 128 ? -3.409 1.752 22.993 1.00 55.16 128 LYS A C 1
ATOM 1005 O O . LYS A 1 128 ? -2.425 1.285 22.430 1.00 55.16 128 LYS A O 1
ATOM 1010 N N . VAL A 1 129 ? -4.031 2.844 22.552 1.00 53.31 129 VAL A N 1
ATOM 1011 C CA . VAL A 1 129 ? -3.470 3.657 21.471 1.00 53.31 129 VAL A CA 1
ATOM 1012 C C . VAL A 1 129 ? -2.305 4.456 22.065 1.00 53.31 129 VAL A C 1
ATOM 1014 O O . VAL A 1 129 ? -2.542 5.278 22.956 1.00 53.31 129 VAL A O 1
ATOM 1017 N N . PRO A 1 130 ? -1.047 4.202 21.657 1.00 49.94 130 PRO A N 1
ATOM 1018 C CA . PRO A 1 130 ? 0.078 5.015 22.099 1.00 49.94 130 PRO A CA 1
ATOM 1019 C C . PRO A 1 130 ? -0.183 6.466 21.680 1.00 49.94 130 PRO A C 1
ATOM 1021 O O . PRO A 1 130 ? -0.526 6.714 20.527 1.00 49.94 130 PRO A O 1
ATOM 1024 N N . ARG A 1 131 ? -0.083 7.401 22.630 1.00 49.06 131 ARG A N 1
ATOM 1025 C CA . ARG A 1 131 ? -0.122 8.840 22.334 1.00 49.06 131 ARG A CA 1
ATOM 1026 C C . ARG A 1 131 ? 1.179 9.312 21.707 1.00 49.06 131 ARG A C 1
ATOM 1028 O O . ARG A 1 131 ? 2.235 8.767 22.101 1.00 49.06 131 ARG A O 1
#

Organism: NCBI:txid265563

Sequence (131 aa):
MMQIKHEQTLAAIEDLKGKVAEASARLADAKRGREDEGGERAKKLARLAELSKERKESEAELESLKENDPQALADLEKELKLVTEAANRWTDNIFSCKSYLTKKRGFSSKEACRILGISAEFDYPEDKVPR

Secondary structure (DSSP, 8-state):
-HHHHHHHHHHHHHHHHHHHHHHHHHHHHHHTT---TTSHHHHHHHHHHHHHHHHHHHHHHHHHHGGG-HHHHHHHHHHHHHHHHHHHHHHHHHHHHHHHHHHHH---HHHHHHHHT--TT--PPP-----

Radius of gyration: 42.1 Å; chains: 1; bounding box: 75×42×109 Å

pLDDT: mean 88.38, std 9.28, range [49.06, 96.88]